Protein AF-A0A917P2N4-F1 (afdb_monomer_lite)

Radius of gyration: 21.04 Å; chains: 1; bounding box: 69×20×50 Å

Foldseek 3Di:
DCVLLVVLDDDDDQDPPCRDDDQQDPVLLVVQLVVCVVVVDDQQPRDCVSVSHGSVSSVVRVVVCVVSVSVVSSVVVVVVVVVVVVVVVVVVVVPPPPDDDD

InterPro domains:
  IPR025161 Insertion element IS402-like domain [PF13340] (2-75)
  IPR052909 Transposase_6_like [PTHR46637] (2-98)

Secondary structure (DSSP, 8-state):
-HHHHGGGSPP-PPPSSS--SPPPPHHHHHHHHHHHHHHT--GGG--GGGSS--HHHHHHHHHHHHHTTHHHHHHHHHHHHHHHHHHHHHHHHTT-------

Organism: NCBI:txid1500077

Sequence (102 aa):
MWAVVEPLLPRVERRARHPGRKRHPDRLVFQGILFVPHTGIAWEHLPQELGFGSGMTCWRRLAEWTEAGVWPRLHEVLLAKLRGADALDFSRAAVDGSTSGR

pLDDT: mean 88.37, std 13.99, range [47.53, 98.06]

Structure (mmCIF, N/CA/C/O backbone):
data_AF-A0A917P2N4-F1
#
_entry.id   AF-A0A917P2N4-F1
#
loop_
_atom_site.group_PDB
_atom_site.id
_atom_site.type_symbol
_atom_site.label_atom_id
_atom_site.label_alt_id
_atom_site.label_comp_id
_atom_site.label_asym_id
_atom_site.label_entity_id
_atom_site.label_seq_id
_atom_site.pdbx_PDB_ins_code
_atom_site.Cartn_x
_atom_site.Cartn_y
_atom_site.Cartn_z
_atom_site.occupancy
_atom_site.B_iso_or_equiv
_atom_site.auth_seq_id
_atom_site.auth_comp_id
_atom_site.auth_asym_id
_atom_site.auth_atom_id
_atom_site.pdbx_PDB_model_num
ATOM 1 N N . MET A 1 1 ? -9.717 -9.054 4.268 1.00 86.94 1 MET A N 1
ATOM 2 C CA . MET A 1 1 ? -9.163 -7.769 3.785 1.00 86.94 1 MET A CA 1
ATOM 3 C C . MET A 1 1 ? -8.558 -7.882 2.387 1.00 86.94 1 MET A C 1
ATOM 5 O O . MET A 1 1 ? -9.079 -7.243 1.489 1.00 86.94 1 MET A O 1
ATOM 9 N N . TRP A 1 2 ? -7.535 -8.723 2.162 1.00 93.81 2 TRP A N 1
ATOM 10 C CA . TRP A 1 2 ? -6.868 -8.835 0.847 1.00 93.81 2 TRP A CA 1
ATOM 11 C C . TRP A 1 2 ? -7.825 -9.039 -0.340 1.00 93.81 2 TRP A C 1
ATOM 13 O O . TRP A 1 2 ? -7.746 -8.288 -1.299 1.00 93.81 2 TRP A O 1
ATOM 23 N N . ALA A 1 3 ? -8.788 -9.960 -0.232 1.00 94.56 3 ALA A N 1
ATOM 24 C CA . ALA A 1 3 ? -9.762 -10.235 -1.297 1.00 94.56 3 ALA A CA 1
ATOM 25 C C . ALA A 1 3 ? -10.624 -9.022 -1.712 1.00 94.56 3 ALA A C 1
ATOM 27 O O . ALA A 1 3 ? -11.212 -9.028 -2.786 1.00 94.56 3 ALA A O 1
ATOM 28 N N . VAL A 1 4 ? -10.718 -7.992 -0.863 1.00 93.88 4 VAL A N 1
ATOM 29 C CA . VAL A 1 4 ? -11.414 -6.734 -1.179 1.00 93.88 4 VAL A CA 1
ATOM 30 C C . VAL A 1 4 ? -10.469 -5.744 -1.860 1.00 93.88 4 VAL A C 1
ATOM 32 O O . VAL A 1 4 ? -10.885 -5.027 -2.759 1.00 93.88 4 VAL A O 1
ATOM 35 N N . VAL A 1 5 ? -9.199 -5.717 -1.449 1.00 95.44 5 VAL A N 1
ATOM 36 C CA . VAL A 1 5 ? -8.186 -4.780 -1.957 1.00 95.44 5 VAL A CA 1
ATOM 37 C C . VAL A 1 5 ? -7.647 -5.207 -3.318 1.00 95.44 5 VAL A C 1
ATOM 39 O O . VAL A 1 5 ? -7.538 -4.373 -4.209 1.00 95.44 5 VAL A O 1
ATOM 42 N N . GLU A 1 6 ? -7.336 -6.493 -3.490 1.00 96.50 6 GLU A N 1
ATOM 43 C CA . GLU A 1 6 ? -6.763 -7.065 -4.714 1.00 96.50 6 GLU A CA 1
ATOM 44 C C . GLU A 1 6 ? -7.452 -6.608 -6.012 1.00 96.50 6 GLU A C 1
ATOM 46 O O . GLU A 1 6 ? -6.747 -6.132 -6.903 1.00 96.50 6 GLU A O 1
ATOM 51 N N . PRO A 1 7 ? -8.794 -6.658 -6.145 1.00 96.62 7 PRO A N 1
ATOM 52 C CA . PRO A 1 7 ? -9.459 -6.222 -7.374 1.00 96.62 7 PRO A CA 1
ATOM 53 C C . PRO A 1 7 ? -9.408 -4.705 -7.616 1.00 96.62 7 PRO A C 1
ATOM 55 O O . PRO A 1 7 ? -9.691 -4.261 -8.727 1.00 96.62 7 PRO A O 1
ATOM 58 N N . LEU A 1 8 ? -9.070 -3.899 -6.606 1.00 96.38 8 LEU A N 1
ATOM 59 C CA . LEU A 1 8 ? -8.980 -2.439 -6.718 1.00 96.38 8 LEU A CA 1
ATOM 60 C C . LEU A 1 8 ? -7.598 -1.975 -7.192 1.00 96.38 8 LEU A C 1
ATOM 62 O O . LEU A 1 8 ? -7.448 -0.824 -7.621 1.00 96.38 8 LEU A O 1
ATOM 66 N N . LEU A 1 9 ? -6.594 -2.853 -7.104 1.00 96.56 9 LEU A N 1
ATOM 67 C CA . LEU A 1 9 ? -5.217 -2.521 -7.437 1.00 96.56 9 LEU A CA 1
ATOM 68 C C . LEU A 1 9 ? -5.056 -2.234 -8.937 1.00 96.56 9 LEU A C 1
ATOM 70 O O . LEU A 1 9 ? -5.648 -2.924 -9.774 1.00 96.56 9 LEU A O 1
ATOM 74 N N . PRO A 1 10 ? -4.233 -1.236 -9.307 1.00 94.31 10 PRO A N 1
ATOM 75 C CA . PRO A 1 10 ? -3.935 -0.975 -10.706 1.00 94.31 10 PRO A CA 1
ATOM 76 C C . PRO A 1 10 ? -3.208 -2.173 -11.326 1.00 94.31 10 PRO A C 1
ATOM 78 O O . PRO A 1 10 ? -2.252 -2.713 -10.762 1.00 94.31 10 PRO A O 1
ATOM 81 N N . ARG A 1 11 ? -3.631 -2.574 -12.529 1.00 90.31 11 ARG A N 1
ATOM 82 C CA . ARG A 1 11 ? -2.888 -3.556 -13.324 1.00 90.31 11 ARG A CA 1
ATOM 83 C C . ARG A 1 11 ? -1.666 -2.874 -13.921 1.00 90.31 11 ARG A C 1
ATOM 85 O O . ARG A 1 11 ? -1.795 -1.936 -14.698 1.00 90.31 11 ARG A O 1
ATOM 92 N N . VAL A 1 12 ? -0.483 -3.362 -13.565 1.00 87.75 12 VAL A N 1
ATOM 93 C CA . VAL A 1 12 ? 0.781 -2.856 -14.108 1.00 87.75 12 VAL A CA 1
ATOM 94 C C . VAL A 1 12 ? 1.349 -3.885 -15.066 1.00 87.75 12 VAL A C 1
ATOM 96 O O . VAL A 1 12 ? 1.805 -4.955 -14.652 1.00 87.75 12 VAL A O 1
ATOM 99 N N . GLU A 1 13 ? 1.327 -3.552 -16.350 1.00 85.50 13 GLU A N 1
ATOM 100 C CA . GLU A 1 13 ? 1.906 -4.399 -17.382 1.00 85.50 13 GLU A CA 1
ATOM 101 C C . GLU A 1 13 ? 3.432 -4.391 -17.299 1.00 85.50 13 GLU A C 1
ATOM 103 O O . GLU A 1 13 ? 4.092 -3.356 -17.147 1.00 85.50 13 GLU A O 1
ATOM 108 N N . ARG A 1 14 ? 4.020 -5.583 -17.390 1.00 85.88 14 ARG A N 1
ATOM 109 C CA . ARG A 1 14 ? 5.471 -5.733 -17.407 1.00 85.88 14 ARG A CA 1
ATOM 110 C C . ARG A 1 14 ? 5.974 -5.429 -18.813 1.00 85.88 14 ARG A C 1
ATOM 112 O O . ARG A 1 14 ? 5.529 -6.046 -19.774 1.00 85.88 14 ARG A O 1
ATOM 119 N N . ARG A 1 15 ? 6.957 -4.532 -18.924 1.00 85.88 15 ARG A N 1
ATOM 120 C CA . ARG A 1 15 ? 7.623 -4.240 -20.203 1.00 85.88 15 ARG A CA 1
ATOM 121 C C . ARG A 1 15 ? 8.179 -5.529 -20.816 1.00 85.88 15 ARG A C 1
ATOM 123 O O . ARG A 1 15 ? 8.860 -6.282 -20.125 1.00 85.88 15 ARG A O 1
ATOM 130 N N . ALA A 1 16 ? 7.929 -5.761 -22.104 1.00 86.31 16 ALA A N 1
ATOM 131 C CA . ALA A 1 16 ? 8.404 -6.962 -22.796 1.00 86.31 16 ALA A CA 1
ATOM 132 C C . ALA A 1 16 ? 9.930 -6.956 -22.997 1.00 86.31 16 ALA A C 1
ATOM 134 O O . ALA A 1 16 ? 10.601 -7.965 -22.787 1.00 86.31 16 ALA A O 1
ATOM 135 N N . ARG A 1 17 ? 10.497 -5.798 -23.355 1.00 89.38 17 ARG A N 1
ATOM 136 C CA . ARG A 1 17 ? 11.935 -5.623 -23.584 1.00 89.38 17 ARG A CA 1
ATOM 137 C C . ARG A 1 17 ? 12.590 -4.958 -22.370 1.00 89.38 17 ARG A C 1
ATOM 139 O O . ARG A 1 17 ? 12.091 -3.948 -21.886 1.00 89.38 17 ARG A O 1
ATOM 146 N N . HIS A 1 18 ? 13.700 -5.527 -21.893 1.00 85.44 18 HIS A N 1
ATOM 147 C CA . HIS A 1 18 ? 14.436 -5.084 -20.695 1.00 85.44 18 HIS A CA 1
ATOM 148 C C . HIS A 1 18 ? 13.527 -4.854 -19.465 1.00 85.44 18 HIS A C 1
ATOM 150 O O . HIS A 1 18 ? 13.469 -3.749 -18.929 1.00 85.44 18 HIS A O 1
ATOM 156 N N . PRO A 1 19 ? 12.815 -5.894 -18.989 1.00 83.75 19 PRO A N 1
ATOM 157 C CA . PRO A 1 19 ? 11.767 -5.769 -17.969 1.00 83.75 19 PRO A CA 1
ATOM 158 C C . PRO A 1 19 ? 12.225 -5.296 -16.577 1.00 83.75 19 PRO A C 1
ATOM 160 O O . PRO A 1 19 ? 11.386 -5.143 -15.690 1.00 83.75 19 PRO A O 1
ATOM 163 N N . GLY A 1 20 ? 13.530 -5.134 -16.347 1.00 86.88 20 GLY A N 1
ATOM 164 C CA . GLY A 1 20 ? 14.090 -4.882 -15.022 1.00 86.88 20 GLY A CA 1
ATOM 165 C C . GLY A 1 20 ? 13.778 -5.999 -14.017 1.00 86.88 20 GLY A C 1
ATOM 166 O O . GLY A 1 20 ? 13.401 -7.123 -14.375 1.00 86.88 20 GLY A O 1
ATOM 167 N N . ARG A 1 21 ? 13.947 -5.686 -12.728 1.00 87.50 21 ARG A N 1
ATOM 168 C CA . ARG A 1 21 ? 13.656 -6.616 -11.630 1.00 87.50 21 ARG A CA 1
ATOM 169 C C . ARG A 1 21 ? 12.148 -6.842 -11.510 1.00 87.50 21 ARG A C 1
ATOM 171 O O . ARG A 1 21 ? 11.363 -5.898 -11.558 1.00 87.50 21 ARG A O 1
ATOM 178 N N . LYS A 1 22 ? 11.742 -8.101 -11.313 1.00 90.62 22 LYS A N 1
ATOM 179 C CA . LYS A 1 22 ? 10.335 -8.454 -11.074 1.00 90.62 22 LYS A CA 1
ATOM 180 C C . LYS A 1 22 ? 9.811 -7.685 -9.855 1.00 90.62 22 LYS A C 1
ATOM 182 O O . LYS A 1 22 ? 10.478 -7.646 -8.820 1.00 90.62 22 LYS A O 1
ATOM 187 N N . ARG A 1 23 ? 8.618 -7.095 -9.981 1.00 93.06 23 ARG A N 1
ATOM 188 C CA . ARG A 1 23 ? 7.936 -6.441 -8.857 1.00 93.06 23 ARG A CA 1
ATOM 189 C C . ARG A 1 23 ? 7.688 -7.458 -7.750 1.00 93.06 23 ARG A C 1
ATOM 191 O O . ARG A 1 23 ? 7.390 -8.623 -8.012 1.00 93.06 23 ARG A O 1
ATOM 198 N N . HIS A 1 24 ? 7.813 -6.997 -6.516 1.00 95.69 24 HIS A N 1
ATOM 199 C CA . HIS A 1 24 ? 7.479 -7.816 -5.367 1.00 95.69 24 HIS A CA 1
ATOM 200 C C . HIS A 1 24 ? 5.953 -8.031 -5.296 1.00 95.69 24 HIS A C 1
ATOM 202 O O . HIS A 1 24 ? 5.231 -7.090 -5.653 1.00 95.69 24 HIS A O 1
ATOM 208 N N . PRO A 1 25 ? 5.464 -9.227 -4.896 1.00 96.19 25 PRO A N 1
ATOM 209 C CA . PRO A 1 25 ? 4.044 -9.554 -4.912 1.00 96.19 25 PRO A CA 1
ATOM 210 C C . PRO A 1 25 ? 3.214 -8.585 -4.080 1.00 96.19 25 PRO A C 1
ATOM 212 O O . PRO A 1 25 ? 3.516 -8.321 -2.917 1.00 96.19 25 PRO A O 1
ATOM 215 N N . ASP A 1 26 ? 2.128 -8.109 -4.672 1.00 97.00 26 ASP A N 1
ATOM 216 C CA . AS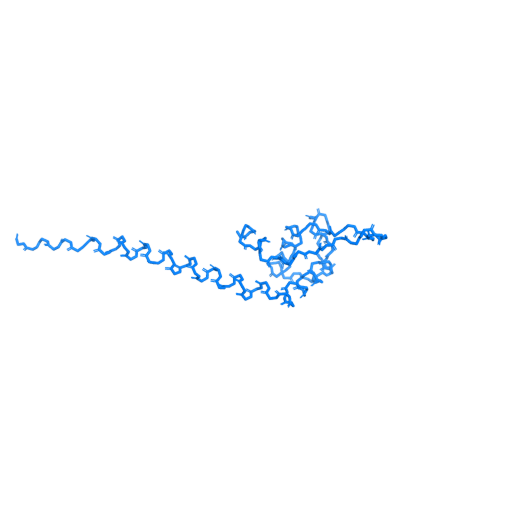P A 1 26 ? 1.281 -7.055 -4.119 1.00 97.00 26 ASP A CA 1
ATOM 217 C C . ASP A 1 26 ? 0.702 -7.436 -2.755 1.00 97.00 26 ASP A C 1
ATOM 219 O O . ASP A 1 26 ? 0.644 -6.600 -1.860 1.00 97.00 26 ASP A O 1
ATOM 223 N N . ARG A 1 27 ? 0.376 -8.718 -2.552 1.00 97.31 27 ARG A N 1
ATOM 224 C CA . ARG A 1 27 ? -0.113 -9.231 -1.266 1.00 97.31 27 ARG A CA 1
ATOM 225 C C . ARG A 1 27 ? 0.904 -9.077 -0.137 1.00 97.31 27 ARG A C 1
ATOM 227 O O . ARG A 1 27 ? 0.525 -8.680 0.960 1.00 97.31 27 ARG A O 1
ATOM 234 N N . LEU A 1 28 ? 2.175 -9.379 -0.403 1.00 98.00 28 LEU A N 1
ATOM 235 C CA . LEU A 1 28 ? 3.250 -9.261 0.590 1.00 98.00 28 LEU A CA 1
ATOM 236 C C . LEU A 1 28 ? 3.553 -7.791 0.879 1.00 98.00 28 LEU A C 1
ATOM 238 O O . LEU A 1 28 ? 3.709 -7.397 2.030 1.00 98.00 28 LEU A O 1
ATOM 242 N N . VAL A 1 29 ? 3.550 -6.960 -0.164 1.00 97.81 29 VAL A N 1
ATOM 243 C CA . VAL A 1 29 ? 3.741 -5.516 -0.014 1.00 97.81 29 VAL A CA 1
ATOM 244 C C . VAL A 1 29 ? 2.592 -4.884 0.776 1.00 97.81 29 VAL A C 1
ATOM 246 O O . VAL A 1 29 ? 2.837 -4.060 1.650 1.00 97.81 29 VAL A O 1
ATOM 249 N N . PHE A 1 30 ? 1.346 -5.299 0.536 1.00 97.75 30 PHE A N 1
ATOM 250 C CA . PHE A 1 30 ? 0.195 -4.850 1.320 1.00 97.75 30 PHE A CA 1
ATOM 251 C C . PHE A 1 30 ? 0.330 -5.224 2.799 1.00 97.75 30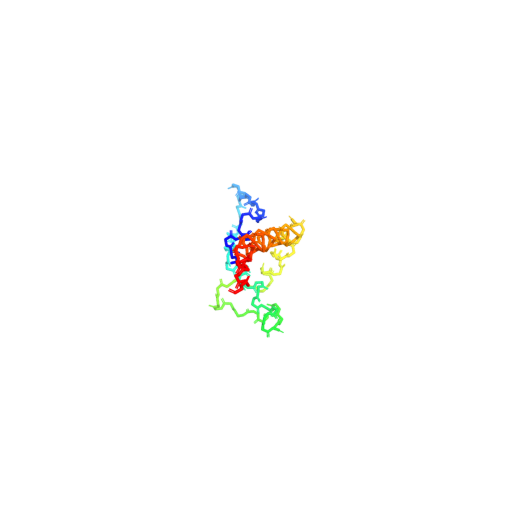 PHE A C 1
ATOM 253 O O . PHE A 1 30 ? 0.051 -4.396 3.661 1.00 97.75 30 PHE A O 1
ATOM 260 N N . GLN A 1 31 ? 0.814 -6.432 3.108 1.00 97.81 31 GLN A N 1
ATOM 261 C CA . GLN A 1 31 ? 1.113 -6.820 4.490 1.00 97.81 31 GLN A CA 1
ATOM 262 C C . GLN A 1 31 ? 2.179 -5.911 5.113 1.00 97.81 31 GLN A C 1
ATOM 264 O O . GLN A 1 31 ? 1.971 -5.429 6.222 1.00 97.81 31 GLN A O 1
ATOM 269 N N . GLY A 1 32 ? 3.256 -5.595 4.387 1.00 97.81 32 GLY A N 1
ATOM 270 C CA . GLY A 1 32 ? 4.272 -4.641 4.843 1.00 97.81 32 GLY A CA 1
ATOM 271 C C . GLY A 1 32 ? 3.724 -3.230 5.082 1.00 97.81 32 GLY A C 1
ATOM 272 O O . GLY A 1 32 ? 4.042 -2.613 6.096 1.00 97.81 32 GLY A O 1
ATOM 273 N N . ILE A 1 33 ? 2.844 -2.741 4.201 1.00 97.75 33 ILE A N 1
ATOM 274 C CA . ILE A 1 33 ? 2.168 -1.440 4.354 1.00 97.75 33 ILE A CA 1
ATOM 275 C C . ILE A 1 33 ? 1.320 -1.394 5.629 1.00 97.75 33 ILE A C 1
ATOM 277 O O . ILE A 1 33 ? 1.278 -0.356 6.279 1.00 97.75 33 ILE A O 1
ATOM 281 N N . LEU A 1 34 ? 0.658 -2.494 5.997 1.00 96.94 34 LEU A N 1
ATOM 282 C CA . LEU A 1 34 ? -0.117 -2.575 7.239 1.00 96.94 34 LEU A CA 1
ATOM 283 C C . LEU A 1 34 ? 0.770 -2.764 8.477 1.00 96.94 34 LEU A C 1
ATOM 285 O O . LEU A 1 34 ? 0.429 -2.288 9.557 1.00 96.94 34 LEU A O 1
ATOM 289 N N . PHE A 1 35 ? 1.903 -3.448 8.327 1.00 97.81 35 PHE A N 1
ATOM 290 C CA . PHE A 1 35 ? 2.800 -3.788 9.428 1.00 97.81 35 PHE A CA 1
ATOM 291 C C . PHE A 1 35 ? 3.466 -2.557 10.052 1.00 97.81 35 PHE A C 1
ATOM 293 O O . PHE A 1 35 ? 3.521 -2.434 11.275 1.00 97.81 35 PHE A O 1
ATOM 300 N N . VAL A 1 36 ? 3.953 -1.635 9.221 1.00 97.75 36 VAL A N 1
ATOM 301 C CA . VAL A 1 36 ? 4.665 -0.426 9.667 1.00 97.75 36 VAL A CA 1
ATOM 302 C C . VAL A 1 36 ? 3.822 0.440 10.616 1.00 97.75 36 VAL A C 1
ATOM 304 O O . VAL A 1 36 ? 4.249 0.632 11.752 1.00 97.75 36 VAL A O 1
ATOM 307 N N . PRO A 1 37 ? 2.609 0.903 10.254 1.00 96.38 37 PRO A N 1
ATOM 308 C CA . PRO A 1 37 ? 1.776 1.676 11.174 1.00 96.38 37 PRO A CA 1
ATOM 309 C C . PRO A 1 37 ? 1.265 0.849 12.361 1.00 96.38 37 PRO A C 1
ATOM 311 O O . PRO A 1 37 ? 1.030 1.411 13.424 1.00 96.38 37 PRO A O 1
ATOM 314 N N . HIS A 1 38 ? 1.110 -0.472 12.216 1.00 96.88 38 HIS A N 1
ATOM 315 C CA . HIS A 1 38 ? 0.696 -1.339 13.322 1.00 96.88 38 HIS A CA 1
ATOM 316 C C . HIS A 1 38 ? 1.767 -1.456 14.417 1.00 96.88 38 HIS A C 1
ATOM 318 O O . HIS A 1 38 ? 1.440 -1.520 15.598 1.00 96.88 38 HIS A O 1
ATOM 324 N N . THR A 1 39 ? 3.040 -1.482 14.022 1.00 97.31 39 THR A N 1
ATOM 325 C CA . THR A 1 39 ? 4.184 -1.620 14.939 1.00 97.31 39 THR A CA 1
ATOM 326 C C . THR A 1 39 ? 4.833 -0.287 15.308 1.00 97.31 39 THR A C 1
ATOM 328 O O . THR A 1 39 ? 5.597 -0.228 16.267 1.00 97.31 39 THR A O 1
ATOM 331 N N . GLY A 1 40 ? 4.539 0.782 14.564 1.00 97.00 40 GLY A N 1
ATOM 332 C CA . GLY A 1 40 ? 5.084 2.124 14.780 1.00 97.00 40 GLY A CA 1
ATOM 333 C C . GLY A 1 40 ? 6.545 2.292 14.355 1.00 97.00 40 GLY A C 1
ATOM 334 O O . GLY A 1 40 ? 7.160 3.306 14.677 1.00 97.00 40 GLY A O 1
ATOM 335 N N . ILE A 1 41 ? 7.120 1.316 13.649 1.00 97.38 41 ILE A N 1
ATOM 336 C CA . ILE A 1 41 ? 8.505 1.397 13.175 1.00 97.38 41 ILE A CA 1
ATOM 337 C C . ILE A 1 41 ? 8.635 2.357 11.987 1.00 97.38 41 ILE A C 1
ATOM 339 O O . ILE A 1 41 ? 7.674 2.624 11.271 1.00 97.38 41 ILE A O 1
ATOM 343 N N . ALA A 1 42 ? 9.850 2.843 11.735 1.00 97.50 42 ALA A N 1
ATOM 344 C CA . ALA A 1 42 ? 10.169 3.535 10.489 1.00 97.50 42 ALA A CA 1
ATOM 345 C C . ALA A 1 42 ? 10.223 2.545 9.309 1.00 97.50 42 ALA A C 1
ATOM 347 O O . ALA A 1 42 ? 10.520 1.362 9.495 1.00 97.50 42 ALA A O 1
ATOM 348 N N . TRP A 1 43 ? 9.989 3.019 8.080 1.00 97.50 43 TRP A N 1
ATOM 349 C CA . TRP A 1 43 ? 10.038 2.174 6.878 1.00 97.50 43 TRP A CA 1
ATOM 350 C C . TRP A 1 43 ? 11.413 1.514 6.702 1.00 97.50 43 TRP A C 1
ATOM 352 O O . TRP A 1 43 ? 11.511 0.342 6.343 1.00 97.50 43 TRP A O 1
ATOM 362 N N . GLU A 1 44 ? 12.486 2.237 6.996 1.00 97.31 44 GLU A N 1
ATOM 363 C CA . GLU A 1 44 ? 13.873 1.774 6.928 1.00 97.31 44 GLU A CA 1
ATOM 364 C C . GLU A 1 44 ? 14.147 0.597 7.871 1.00 97.31 44 GLU A C 1
ATOM 366 O O . GLU A 1 44 ? 15.043 -0.202 7.607 1.00 97.31 44 GLU A O 1
ATOM 371 N N . HIS A 1 45 ? 13.357 0.470 8.939 1.00 97.44 45 HIS A N 1
ATOM 372 C CA . HIS A 1 45 ? 13.477 -0.584 9.941 1.00 97.44 45 HIS A CA 1
ATOM 373 C C . HIS A 1 45 ? 12.554 -1.778 9.678 1.00 97.44 45 HIS A C 1
ATOM 375 O O . HIS A 1 45 ? 12.511 -2.692 10.499 1.00 97.44 45 HIS A O 1
ATOM 381 N N . LEU A 1 46 ? 11.817 -1.801 8.559 1.00 97.62 46 LEU A N 1
ATOM 382 C CA . LEU A 1 46 ? 10.977 -2.946 8.209 1.00 97.62 46 LEU A CA 1
ATOM 383 C C . LEU A 1 46 ? 11.851 -4.205 8.033 1.00 97.62 46 LEU A C 1
ATOM 385 O O . LEU A 1 46 ? 12.673 -4.228 7.107 1.00 97.62 46 LEU A O 1
ATOM 389 N N . PRO A 1 47 ? 11.670 -5.255 8.860 1.00 96.50 47 PRO A N 1
ATOM 390 C CA . PRO A 1 47 ? 12.523 -6.435 8.797 1.00 96.50 47 PRO A CA 1
ATOM 391 C C . PRO A 1 47 ? 12.331 -7.186 7.473 1.00 96.50 47 PRO A C 1
ATOM 393 O O . PRO A 1 47 ? 11.211 -7.538 7.088 1.00 96.50 47 PRO A O 1
ATOM 396 N N . GLN A 1 48 ? 13.425 -7.411 6.741 1.00 94.25 48 GLN A N 1
ATOM 397 C CA . GLN A 1 48 ? 13.377 -8.009 5.401 1.00 94.25 48 GLN A CA 1
ATOM 398 C C . GLN A 1 48 ? 13.102 -9.517 5.442 1.00 94.25 48 GLN A C 1
ATOM 400 O O . GLN A 1 48 ? 12.553 -10.066 4.483 1.00 94.25 48 GLN A O 1
ATOM 405 N N . GLU A 1 49 ? 13.433 -10.177 6.550 1.00 95.81 49 GLU A N 1
ATOM 406 C CA . GLU A 1 49 ? 13.191 -11.597 6.816 1.00 95.81 49 GLU A CA 1
ATOM 407 C C . GLU A 1 49 ? 11.701 -11.970 6.811 1.00 95.81 49 GLU A C 1
ATOM 409 O O . GLU A 1 49 ? 11.360 -13.119 6.542 1.00 95.81 49 GLU A O 1
ATOM 414 N N . LEU A 1 50 ? 10.805 -10.997 7.017 1.00 95.12 50 LEU A N 1
ATOM 415 C CA . LEU A 1 50 ? 9.354 -11.193 6.918 1.00 95.12 50 LEU A CA 1
ATOM 416 C C . LEU A 1 50 ? 8.873 -11.353 5.467 1.00 95.12 50 LEU A C 1
ATOM 418 O O . LEU A 1 50 ? 7.733 -11.747 5.224 1.00 95.12 50 LEU A O 1
ATOM 422 N N . GLY A 1 51 ? 9.726 -11.042 4.487 1.00 96.25 51 GLY A N 1
ATOM 423 C CA . GLY A 1 51 ? 9.429 -11.255 3.073 1.00 96.25 51 GLY A CA 1
ATOM 424 C C . GLY A 1 51 ? 8.447 -10.250 2.464 1.00 96.25 51 GLY A C 1
ATOM 425 O O . GLY A 1 51 ? 7.934 -10.509 1.381 1.00 96.25 51 GLY A O 1
ATOM 426 N N . PHE A 1 52 ? 8.190 -9.108 3.113 1.00 96.44 52 PHE A N 1
ATOM 427 C CA . PHE A 1 52 ? 7.349 -8.021 2.574 1.00 96.44 52 PHE A CA 1
ATOM 428 C C . PHE A 1 52 ? 8.068 -7.133 1.549 1.00 96.44 52 PHE A C 1
ATOM 430 O O . PHE A 1 52 ? 7.454 -6.279 0.903 1.00 96.44 52 PHE A O 1
ATOM 437 N N . GLY A 1 53 ? 9.380 -7.330 1.406 1.00 94.62 53 GLY A N 1
ATOM 438 C CA . GLY A 1 53 ? 10.288 -6.458 0.675 1.00 94.62 53 GLY A CA 1
ATOM 439 C C . GLY A 1 53 ? 10.833 -5.360 1.576 1.00 94.62 53 GLY A C 1
ATOM 440 O O . GLY A 1 53 ? 10.537 -5.300 2.764 1.00 94.62 53 GLY A O 1
ATOM 441 N N . SER A 1 54 ? 11.648 -4.470 1.011 1.00 96.94 54 SER A N 1
ATOM 442 C CA . SER A 1 54 ? 12.143 -3.327 1.778 1.00 96.94 54 SER A CA 1
ATOM 443 C C . SER A 1 54 ? 11.008 -2.363 2.121 1.00 96.94 54 SER A C 1
ATOM 445 O O . SER A 1 54 ? 10.060 -2.212 1.339 1.00 96.94 54 SER A O 1
ATOM 447 N N . GLY A 1 55 ? 11.129 -1.628 3.228 1.00 97.50 55 GLY A N 1
ATOM 448 C CA . GLY A 1 55 ? 10.142 -0.598 3.555 1.00 97.50 55 GLY A CA 1
ATOM 449 C C . GLY A 1 55 ? 10.012 0.466 2.472 1.00 97.50 55 GLY A C 1
ATOM 450 O O . GLY A 1 55 ? 8.898 0.852 2.148 1.00 97.50 55 GLY A O 1
ATOM 451 N N . MET A 1 56 ? 11.098 0.820 1.775 1.00 97.50 56 MET A N 1
ATOM 452 C CA . MET A 1 56 ? 11.013 1.700 0.601 1.00 97.50 56 MET A CA 1
ATOM 453 C C . MET A 1 56 ? 10.199 1.101 -0.552 1.00 97.50 56 MET A C 1
ATOM 455 O O . MET A 1 56 ? 9.548 1.831 -1.296 1.00 97.50 56 MET A O 1
ATOM 459 N N . THR A 1 57 ? 10.202 -0.224 -0.723 1.00 97.12 57 THR A N 1
ATOM 460 C CA . THR A 1 57 ? 9.321 -0.883 -1.700 1.00 97.12 57 THR A CA 1
ATOM 461 C C . THR A 1 57 ? 7.859 -0.765 -1.285 1.00 97.12 57 THR A C 1
ATOM 463 O O . THR A 1 57 ? 7.021 -0.492 -2.146 1.00 97.12 57 THR A O 1
ATOM 466 N N . CYS A 1 58 ? 7.569 -0.915 0.008 1.00 98.00 58 CYS A N 1
ATOM 467 C CA . CYS A 1 58 ? 6.231 -0.724 0.561 1.00 98.00 58 CYS A CA 1
ATOM 468 C C . CYS A 1 58 ? 5.764 0.727 0.442 1.00 98.00 58 CYS A C 1
ATOM 470 O O . CYS A 1 58 ? 4.681 0.966 -0.079 1.00 98.00 58 CYS A O 1
ATOM 472 N N . TRP A 1 59 ? 6.605 1.692 0.812 1.00 98.00 59 TRP A N 1
ATOM 473 C CA . TRP A 1 59 ? 6.298 3.117 0.730 1.00 98.00 59 TRP A CA 1
ATOM 474 C C . TRP A 1 59 ? 6.022 3.573 -0.706 1.00 98.00 59 TRP A C 1
ATOM 476 O O . TRP A 1 59 ? 4.990 4.187 -0.968 1.00 98.00 59 TRP A O 1
ATOM 486 N N . ARG A 1 60 ? 6.873 3.197 -1.675 1.00 97.69 60 ARG A N 1
ATOM 487 C CA . ARG A 1 60 ? 6.610 3.509 -3.093 1.00 97.69 60 ARG A CA 1
ATOM 488 C C . ARG A 1 60 ? 5.298 2.898 -3.576 1.00 97.69 60 ARG A C 1
ATOM 490 O O . ARG A 1 60 ? 4.605 3.507 -4.380 1.00 97.69 60 ARG A O 1
ATOM 497 N N . ARG A 1 61 ? 4.965 1.688 -3.113 1.00 97.50 61 ARG A N 1
ATOM 498 C CA . ARG A 1 61 ? 3.712 1.036 -3.497 1.00 97.50 61 ARG A CA 1
ATOM 499 C C . ARG A 1 61 ? 2.501 1.708 -2.864 1.00 97.50 61 ARG A C 1
ATOM 501 O O . ARG A 1 61 ? 1.491 1.867 -3.535 1.00 97.50 61 ARG A O 1
ATOM 508 N N . LEU A 1 62 ? 2.620 2.122 -1.606 1.00 97.88 62 LEU A N 1
ATOM 509 C CA . LEU A 1 62 ? 1.613 2.923 -0.924 1.00 97.88 62 LEU A CA 1
ATOM 510 C C . LEU A 1 62 ? 1.352 4.219 -1.698 1.00 97.88 62 LEU A C 1
ATOM 512 O O . LEU A 1 62 ? 0.196 4.520 -1.967 1.00 97.88 62 LEU A O 1
ATOM 516 N N . ALA A 1 63 ? 2.400 4.937 -2.112 1.00 98.06 63 ALA A N 1
ATOM 517 C CA . ALA A 1 63 ? 2.270 6.141 -2.933 1.00 98.06 63 ALA A CA 1
ATOM 518 C C . ALA A 1 63 ? 1.566 5.853 -4.273 1.00 98.06 63 ALA A C 1
ATOM 520 O O . ALA A 1 63 ? 0.551 6.475 -4.569 1.00 98.06 63 ALA A O 1
ATOM 521 N N . GLU A 1 64 ? 2.019 4.839 -5.017 1.00 97.69 64 GLU A N 1
ATOM 522 C CA . GLU A 1 64 ? 1.408 4.421 -6.291 1.00 97.69 64 GLU A CA 1
ATOM 523 C C . GLU A 1 64 ? -0.088 4.088 -6.142 1.00 97.69 64 GLU A C 1
ATOM 525 O O . GLU A 1 64 ? -0.915 4.487 -6.960 1.00 97.69 64 GLU A O 1
ATOM 530 N N . TRP A 1 65 ? -0.465 3.360 -5.090 1.00 97.94 65 TRP A N 1
ATOM 531 C CA . TRP A 1 65 ? -1.862 2.999 -4.837 1.00 97.94 65 TRP A CA 1
ATOM 532 C C . TRP A 1 65 ? -2.707 4.181 -4.367 1.00 97.94 65 TRP A C 1
ATOM 534 O O . TRP A 1 65 ? -3.897 4.244 -4.688 1.00 97.94 65 TRP A O 1
ATOM 544 N N . THR A 1 66 ? -2.106 5.126 -3.646 1.00 97.81 66 THR A N 1
ATOM 545 C CA . THR A 1 66 ? -2.754 6.392 -3.290 1.00 97.81 66 THR A CA 1
ATOM 546 C C . THR A 1 66 ? -3.056 7.211 -4.540 1.00 97.81 66 THR A C 1
ATOM 548 O O . THR A 1 66 ? -4.201 7.615 -4.726 1.00 97.81 66 THR A O 1
ATOM 551 N N . GLU A 1 67 ? -2.078 7.387 -5.430 1.00 97.94 67 GLU A N 1
ATOM 552 C CA . GLU A 1 67 ? -2.251 8.100 -6.704 1.00 97.94 67 GLU A CA 1
ATOM 553 C C . GLU A 1 67 ? -3.287 7.418 -7.608 1.00 97.94 67 GLU A C 1
ATOM 555 O O . GLU A 1 67 ? -4.100 8.083 -8.245 1.00 97.94 67 GLU A O 1
ATOM 560 N N . ALA A 1 68 ? -3.334 6.083 -7.603 1.00 97.38 68 ALA A N 1
ATOM 561 C CA . ALA A 1 68 ? -4.342 5.302 -8.319 1.00 97.38 68 ALA A CA 1
ATOM 562 C C . ALA A 1 68 ? -5.730 5.284 -7.637 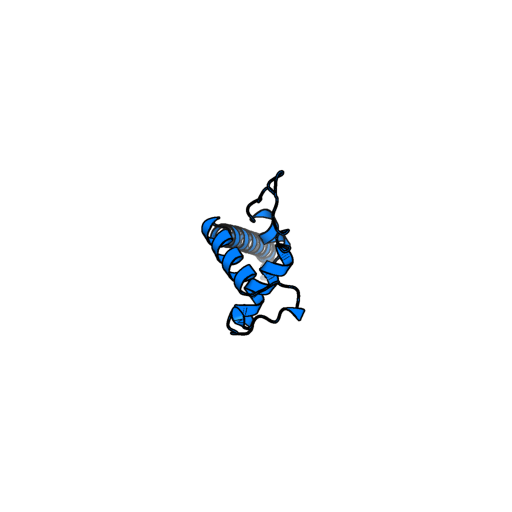1.00 97.38 68 ALA A C 1
ATOM 564 O O . ALA A 1 68 ? -6.623 4.547 -8.070 1.00 97.38 68 ALA A O 1
ATOM 565 N N . GLY A 1 69 ? -5.928 6.020 -6.537 1.00 97.69 69 GLY A N 1
ATOM 566 C CA . GLY A 1 69 ? -7.214 6.117 -5.844 1.00 97.69 69 GLY A CA 1
ATOM 567 C C . GLY A 1 69 ? -7.709 4.788 -5.265 1.00 97.69 69 GLY A C 1
ATOM 568 O O . GLY A 1 69 ? -8.914 4.528 -5.258 1.00 97.69 69 GLY A O 1
ATOM 569 N N . VAL A 1 70 ? -6.809 3.904 -4.821 1.00 97.69 70 VAL A N 1
ATOM 570 C CA . VAL A 1 70 ? -7.186 2.604 -4.231 1.00 97.69 70 VAL A CA 1
ATOM 571 C C . VAL A 1 70 ? -7.938 2.793 -2.910 1.00 97.69 70 VAL A C 1
ATOM 573 O O . VAL A 1 70 ? -8.947 2.130 -2.680 1.00 97.69 70 VAL A O 1
ATOM 576 N N . TRP A 1 71 ? -7.487 3.712 -2.052 1.00 95.81 71 TRP A N 1
ATOM 577 C CA . TRP A 1 71 ? -8.034 3.878 -0.698 1.00 95.81 71 TRP A CA 1
ATOM 578 C C . TRP A 1 71 ? -9.462 4.436 -0.656 1.00 95.81 71 TRP A C 1
ATOM 580 O O . TRP A 1 71 ? -10.277 3.856 0.063 1.00 95.81 71 TRP A O 1
ATOM 590 N N . PRO A 1 72 ? -9.825 5.475 -1.438 1.00 97.25 72 PRO A N 1
ATOM 591 C CA . PRO A 1 72 ? -11.212 5.936 -1.504 1.00 97.25 72 PRO A CA 1
ATOM 592 C C . PRO A 1 72 ? -12.168 4.838 -1.991 1.00 97.25 72 PRO A C 1
ATOM 594 O O . PRO A 1 72 ? -13.191 4.588 -1.359 1.00 97.25 72 PRO A O 1
ATOM 597 N N . ARG A 1 73 ? -11.784 4.095 -3.040 1.00 97.00 73 ARG A N 1
ATOM 598 C CA . ARG A 1 73 ? -12.576 2.965 -3.559 1.00 97.00 73 ARG A CA 1
ATOM 599 C C . ARG A 1 73 ? -12.731 1.852 -2.526 1.00 97.00 73 ARG A C 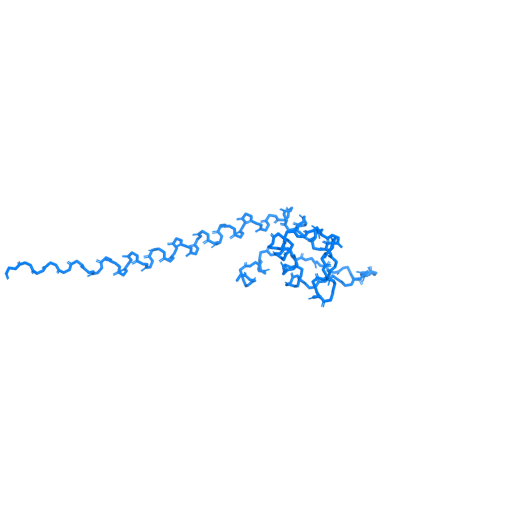1
ATOM 601 O O . ARG A 1 73 ? -13.809 1.282 -2.377 1.00 97.00 73 ARG A O 1
ATOM 608 N N . LEU A 1 74 ? -11.669 1.548 -1.780 1.00 95.38 74 LEU A N 1
ATOM 609 C CA . LEU A 1 74 ? -11.734 0.578 -0.689 1.00 95.38 74 LEU A CA 1
ATOM 610 C C . LEU A 1 74 ? -12.727 1.025 0.390 1.00 95.38 74 LEU A C 1
ATOM 612 O O . LEU A 1 74 ? -13.535 0.215 0.843 1.00 95.38 74 LEU A O 1
ATOM 616 N N . HIS A 1 75 ? -12.690 2.300 0.776 1.00 94.31 75 HIS A N 1
ATOM 617 C CA . HIS A 1 75 ? -13.609 2.861 1.760 1.00 94.31 75 HIS A CA 1
ATOM 618 C C . HIS A 1 75 ? -15.073 2.740 1.305 1.00 94.31 75 HIS A C 1
ATOM 620 O O . HIS A 1 75 ? -15.904 2.244 2.063 1.00 94.31 75 HIS A O 1
ATOM 626 N N . GLU A 1 76 ? -15.381 3.084 0.053 1.00 95.75 76 GLU A N 1
ATOM 627 C CA . GLU A 1 76 ? -16.727 2.932 -0.524 1.00 95.75 76 GLU A CA 1
ATOM 628 C C . GLU A 1 76 ? -17.220 1.480 -0.495 1.00 95.75 76 GLU A C 1
ATOM 630 O O . GLU A 1 76 ? -18.348 1.212 -0.076 1.00 95.75 76 GLU A O 1
ATOM 635 N N . VAL A 1 77 ? -16.367 0.524 -0.879 1.00 94.44 77 VAL A N 1
ATOM 636 C CA . VAL A 1 77 ? -16.712 -0.906 -0.859 1.00 94.44 77 VAL A CA 1
ATOM 637 C C . VAL A 1 77 ? -16.998 -1.391 0.564 1.00 94.44 77 VAL A C 1
ATOM 639 O O . VAL A 1 77 ? -17.923 -2.180 0.774 1.00 94.44 77 VAL A O 1
ATOM 642 N N . LEU A 1 78 ? -16.224 -0.936 1.551 1.00 90.94 78 LEU A N 1
ATOM 643 C CA . LEU A 1 78 ? -16.446 -1.291 2.952 1.00 90.94 78 LEU A CA 1
ATOM 644 C C . LEU A 1 78 ? -17.742 -0.672 3.490 1.00 90.94 78 LEU A C 1
ATOM 646 O O . LEU A 1 78 ? -18.528 -1.384 4.114 1.00 90.94 78 LEU A O 1
ATOM 650 N N . LEU A 1 79 ? -18.017 0.599 3.183 1.00 92.44 79 LEU A N 1
ATOM 651 C CA . LEU A 1 79 ? -19.279 1.249 3.548 1.00 92.44 79 LEU A CA 1
ATOM 652 C C . LEU A 1 79 ? -20.489 0.539 2.934 1.00 92.44 79 LEU A C 1
ATOM 654 O O . LEU A 1 79 ? -21.480 0.312 3.626 1.00 92.44 79 LEU A O 1
ATOM 658 N N . ALA A 1 80 ? -20.415 0.155 1.659 1.00 91.69 80 ALA A N 1
ATOM 659 C CA . ALA A 1 80 ? -21.495 -0.570 0.994 1.00 91.69 80 ALA A CA 1
ATOM 660 C C . ALA A 1 80 ? -21.764 -1.931 1.657 1.00 91.69 80 ALA A C 1
ATOM 662 O O . ALA A 1 80 ? -22.920 -2.313 1.841 1.00 91.69 80 ALA A O 1
ATOM 663 N N . LYS A 1 81 ? -20.708 -2.646 2.066 1.00 88.12 81 LYS A N 1
ATOM 664 C CA . LYS A 1 81 ? -20.833 -3.919 2.792 1.00 88.12 81 LYS A CA 1
ATOM 665 C C . LYS A 1 81 ? -21.475 -3.746 4.166 1.00 88.12 81 LYS A C 1
ATOM 667 O O . LYS A 1 81 ? -22.322 -4.559 4.518 1.00 88.12 81 LYS A O 1
ATOM 672 N N . LEU A 1 82 ? -21.101 -2.703 4.908 1.00 86.56 82 LEU A N 1
ATOM 673 C CA . LEU A 1 82 ? -21.697 -2.403 6.214 1.00 86.56 82 LEU A CA 1
ATOM 674 C C . LEU A 1 82 ? -23.179 -2.043 6.078 1.00 86.56 82 LEU A C 1
ATOM 676 O O . LEU A 1 82 ? -24.008 -2.660 6.730 1.00 86.56 82 LEU A O 1
ATOM 680 N N . ARG A 1 83 ? -23.533 -1.156 5.139 1.00 83.94 83 ARG A N 1
ATOM 681 C CA . ARG A 1 83 ? -24.940 -0.812 4.867 1.00 83.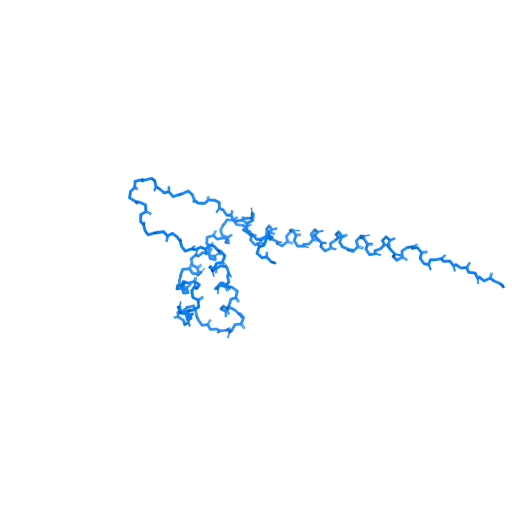94 83 ARG A CA 1
ATOM 682 C C . ARG A 1 83 ? -25.778 -2.026 4.466 1.00 83.94 83 ARG A C 1
ATOM 684 O O . ARG A 1 83 ? -26.927 -2.141 4.872 1.00 83.94 83 ARG A O 1
ATOM 691 N N . GLY A 1 84 ? -25.214 -2.926 3.659 1.00 80.38 84 GLY A N 1
ATOM 692 C CA . GLY A 1 84 ? -25.882 -4.174 3.290 1.00 80.38 84 GLY A CA 1
ATOM 693 C C . GLY A 1 84 ? -26.068 -5.121 4.477 1.00 80.38 84 GLY A C 1
ATOM 694 O O . GLY A 1 84 ? -27.112 -5.757 4.584 1.00 80.38 84 GLY A O 1
ATOM 695 N N . ALA A 1 85 ? -25.085 -5.200 5.377 1.00 76.38 85 ALA A N 1
ATOM 696 C CA . ALA A 1 85 ? -25.191 -5.986 6.603 1.00 76.38 85 ALA A CA 1
ATOM 697 C C . ALA A 1 85 ? -26.258 -5.415 7.550 1.00 76.38 85 ALA A C 1
ATOM 699 O O . ALA A 1 85 ? -27.103 -6.178 8.011 1.00 76.38 85 ALA A O 1
ATOM 700 N N . ASP A 1 86 ? -26.286 -4.095 7.749 1.00 67.31 86 ASP A N 1
ATOM 701 C CA . ASP A 1 86 ? -27.311 -3.423 8.555 1.00 67.31 86 ASP A CA 1
ATOM 702 C C . ASP A 1 86 ? -28.711 -3.649 7.971 1.00 67.31 86 ASP A C 1
ATOM 704 O O . ASP A 1 86 ? -29.643 -3.976 8.696 1.00 67.31 86 ASP A O 1
ATOM 708 N N . ALA A 1 87 ? -28.877 -3.554 6.647 1.00 63.78 87 ALA A N 1
ATOM 709 C CA . ALA A 1 87 ? -30.160 -3.827 5.997 1.00 63.78 87 ALA A CA 1
ATOM 710 C C . ALA A 1 87 ? -30.648 -5.273 6.227 1.00 63.78 87 ALA A C 1
ATOM 712 O O . ALA A 1 87 ? -31.843 -5.502 6.430 1.00 63.78 87 ALA A O 1
ATOM 713 N N . LEU A 1 88 ? -29.731 -6.247 6.225 1.00 61.91 88 LEU A N 1
ATOM 714 C CA . LEU A 1 88 ? -30.044 -7.640 6.556 1.00 61.91 88 LEU A CA 1
ATOM 715 C C . LEU A 1 88 ? -30.367 -7.815 8.048 1.00 61.91 88 LEU A C 1
ATOM 717 O O . LEU A 1 88 ? -31.243 -8.616 8.377 1.00 61.91 88 LEU A O 1
ATOM 721 N N . ASP A 1 89 ? -29.724 -7.061 8.936 1.00 63.94 89 ASP A N 1
ATOM 722 C CA . ASP A 1 89 ? -30.009 -7.085 10.373 1.00 63.94 89 ASP A CA 1
ATOM 723 C C . ASP A 1 89 ? -31.384 -6.471 10.693 1.00 63.94 89 ASP A C 1
ATOM 725 O O . ASP A 1 89 ? -32.210 -7.107 11.345 1.00 63.94 89 ASP A O 1
ATOM 729 N N . PHE A 1 90 ? -31.726 -5.318 10.104 1.00 55.66 90 PHE A N 1
ATOM 730 C CA . PHE A 1 90 ? -33.067 -4.726 10.217 1.00 55.66 90 PHE A CA 1
ATOM 731 C C . PHE A 1 90 ? -34.168 -5.640 9.660 1.00 55.66 90 PHE A C 1
ATOM 733 O O . PHE A 1 90 ? -35.254 -5.700 10.234 1.00 55.66 90 PHE A O 1
ATOM 740 N N . SER A 1 91 ? -33.902 -6.396 8.587 1.00 61.03 91 SER A N 1
ATOM 741 C CA . SER A 1 91 ? -34.869 -7.375 8.061 1.00 61.03 91 SER A CA 1
ATOM 742 C C . SER A 1 91 ? -35.154 -8.533 9.027 1.00 61.03 91 SER A C 1
ATOM 744 O O . SER A 1 91 ? -36.246 -9.096 9.000 1.00 61.03 91 SER A O 1
ATOM 746 N N . ARG A 1 92 ? -34.196 -8.868 9.904 1.00 56.44 92 ARG A N 1
ATOM 747 C CA . ARG A 1 92 ? -34.361 -9.872 10.965 1.00 56.44 92 ARG A CA 1
ATOM 748 C C . ARG A 1 92 ? -34.983 -9.274 12.224 1.00 56.44 92 ARG A C 1
ATOM 750 O O . ARG A 1 92 ? -35.847 -9.905 12.817 1.00 56.44 92 ARG A O 1
ATOM 757 N N . ALA A 1 93 ? -34.604 -8.050 12.588 1.00 58.53 93 ALA A N 1
ATOM 758 C CA . ALA A 1 93 ? -35.146 -7.346 13.748 1.00 58.53 93 ALA A CA 1
ATOM 759 C C . ALA A 1 93 ? -36.615 -6.909 13.567 1.00 58.53 93 ALA A C 1
ATOM 761 O O . ALA A 1 93 ? -37.351 -6.809 14.545 1.00 58.53 93 ALA A O 1
ATOM 762 N N . ALA A 1 94 ? -37.075 -6.681 12.332 1.00 58.28 94 ALA A N 1
ATOM 763 C CA . ALA A 1 94 ? -38.456 -6.277 12.045 1.00 58.28 94 ALA A CA 1
ATOM 764 C C . ALA A 1 94 ? -39.507 -7.395 12.238 1.00 58.28 94 ALA A C 1
ATOM 766 O O . ALA A 1 94 ? -40.702 -7.116 12.149 1.00 58.28 94 ALA A O 1
ATOM 767 N N . VAL A 1 95 ? -39.093 -8.645 12.488 1.00 59.81 95 VAL A N 1
ATOM 768 C CA . VAL A 1 95 ? -40.002 -9.803 12.600 1.00 59.81 95 VAL A CA 1
ATOM 769 C C . VAL A 1 95 ? -40.447 -10.094 14.046 1.00 59.81 95 VAL A C 1
ATOM 771 O O . VAL A 1 95 ? -41.496 -10.705 14.237 1.00 59.81 95 VAL A O 1
ATOM 774 N N . ASP A 1 96 ? -39.775 -9.563 15.074 1.00 60.72 96 ASP A N 1
ATOM 775 C CA . ASP A 1 96 ? -40.090 -9.865 16.488 1.00 60.72 96 ASP A CA 1
ATOM 776 C C . ASP A 1 96 ? -41.112 -8.910 17.143 1.00 60.72 96 ASP A C 1
ATOM 778 O O . ASP A 1 96 ? -41.172 -8.741 18.360 1.00 60.72 96 ASP A O 1
ATOM 782 N N . GLY A 1 97 ? -41.993 -8.314 16.338 1.00 57.47 97 GLY A N 1
ATOM 783 C CA . GLY A 1 97 ? -43.137 -7.524 16.800 1.00 57.47 97 GLY A CA 1
ATOM 784 C C . GLY A 1 97 ? -44.408 -8.347 17.033 1.00 57.47 97 GLY A C 1
ATOM 785 O O . GLY A 1 97 ? -45.480 -7.913 16.621 1.00 57.47 97 GLY A O 1
ATOM 786 N N . SER A 1 98 ? -44.335 -9.534 17.646 1.00 59.09 98 SER A N 1
ATOM 787 C CA . SER A 1 98 ? -45.546 -10.280 18.033 1.00 59.09 98 SER A CA 1
ATOM 788 C C . SER A 1 98 ? -46.040 -9.807 19.399 1.00 59.09 98 SER A C 1
ATOM 790 O O . SER A 1 98 ? -45.729 -10.380 20.441 1.00 59.09 98 SER A O 1
ATOM 792 N N . THR A 1 99 ? -46.825 -8.732 19.395 1.00 61.75 99 THR A N 1
ATOM 793 C CA . THR A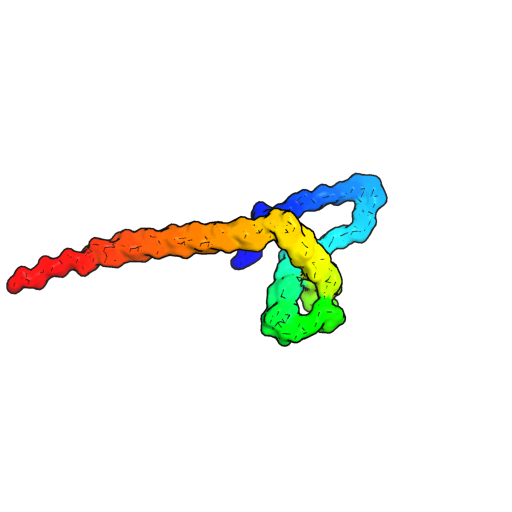 1 99 ? -47.633 -8.321 20.544 1.00 61.75 99 THR A CA 1
ATOM 794 C C . THR A 1 99 ? -48.698 -9.383 20.818 1.00 61.75 99 THR A C 1
ATOM 796 O O . THR A 1 99 ? -49.689 -9.458 20.094 1.00 61.75 99 THR A O 1
ATOM 799 N N . SER A 1 100 ? -48.542 -10.171 21.880 1.00 47.53 100 SER A N 1
ATOM 800 C CA . SER A 1 100 ? -49.669 -10.874 22.497 1.00 47.53 100 SER A CA 1
ATOM 801 C C . SER A 1 100 ? -49.909 -10.283 23.876 1.00 47.53 100 SER A C 1
ATOM 803 O O . SER A 1 100 ? -49.444 -10.793 24.891 1.00 47.53 100 SER A O 1
ATOM 805 N N . GLY A 1 101 ? -50.612 -9.153 23.889 1.00 61.91 101 GLY A N 1
ATOM 806 C CA . GLY A 1 101 ? -51.337 -8.702 25.062 1.00 61.91 101 GLY A CA 1
ATOM 807 C C . GLY A 1 101 ? -52.768 -9.209 24.966 1.00 61.91 101 GLY A C 1
ATOM 808 O O . GLY A 1 101 ? -53.518 -8.712 24.127 1.00 61.91 101 GLY A O 1
ATOM 809 N N . ARG A 1 102 ? -53.133 -10.183 25.798 1.00 47.94 102 ARG A N 1
ATOM 810 C CA . ARG A 1 102 ? -54.199 -10.080 26.805 1.00 47.94 102 ARG A CA 1
ATOM 811 C C . ARG A 1 102 ? -54.289 -11.372 27.606 1.00 47.94 102 ARG A C 1
ATOM 813 O O . ARG A 1 102 ? -54.137 -12.444 26.984 1.00 47.94 102 ARG A O 1
#